Protein AF-X1CWD0-F1 (afdb_monomer)

Secondary structure (DSSP, 8-state):
-HHHHHHHHHHHHHHHHHHHTTSS---TTT---HHHHHHHHHHHHTT-GGGGSSSPPPHHHHTTT--

Solvent-accessible surface area (backbone atoms only — not comparable to full-atom values): 3839 Å² total; per-residue (Å²): 114,70,66,64,55,52,52,53,50,53,51,53,50,51,54,28,49,37,17,35,57,16,75,46,80,74,58,63,90,84,50,82,53,65,63,42,52,54,17,37,51,52,8,50,79,67,35,29,57,56,40,58,47,95,76,67,75,52,72,73,44,44,75,69,67,56,128

Organism: NCBI:txid412755

InterPro domains:
  IPR016071 Staphylococcal nuclease (SNase-like), OB-fold [PF00565] (11-53)
  IPR035437 SNase-like, OB-fold superfamily [G3DSA:2.40.50.90] (5-63)
  IPR035437 SNase-like, OB-fold superfamily [SSF50199] (12-60)

Foldseek 3Di:
DVVVVVVVVVVVVVLLVCLLQVNADDDCVVDVDVSSVVSVVNCLVVCHHLNVDPDRDHPVRVVVVND

Sequence (67 aa):
DMAGRLANFSLKFINTMMVRMGMAWWYRRYDKTEGLENAERYAKENKIGLWADKNPIAPWDWRKGKR

Nearest PDB structures (foldseek):
  7knx-assembly3_C  TM=8.181E-01  e=4.149E-01  Homo sapiens
  7knw-assembly3_C  TM=7.210E-01  e=3.417E-01  Homo sapiens
  7knw-assembly2_B  TM=7.460E-01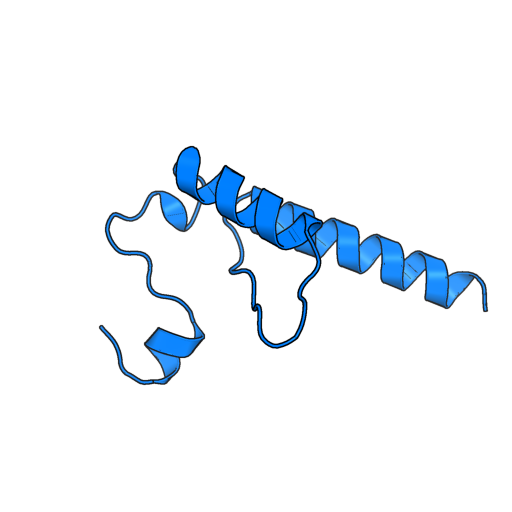  e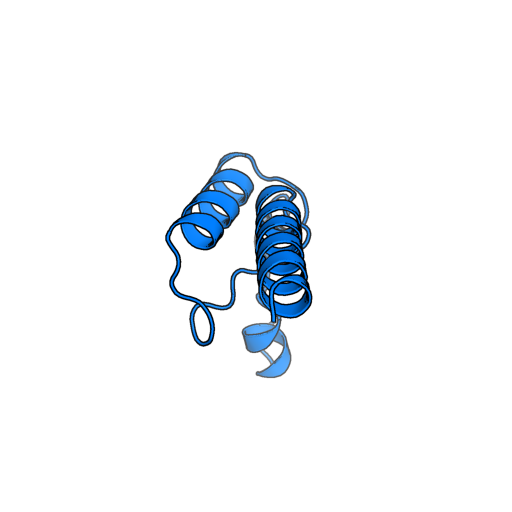=5.038E-01  Homo sapiens

Radius of gyration: 13.59 Å; Cα contacts (8 Å, |Δi|>4): 56; chains: 1; bounding box: 30×22×39 Å

pLDDT: mean 92.71, std 6.11, range [78.44, 98.56]

Mean predicted aligned error: 3.92 Å

Structure (mmCIF, N/CA/C/O backbone):
data_AF-X1CWD0-F1
#
_entry.id   AF-X1CWD0-F1
#
loop_
_atom_site.group_PDB
_atom_site.id
_atom_site.type_symbol
_atom_site.label_atom_id
_atom_site.label_alt_id
_atom_site.label_comp_id
_atom_site.label_asym_id
_atom_site.label_entity_id
_atom_site.label_seq_id
_atom_site.pdbx_PDB_ins_code
_atom_site.Cartn_x
_atom_site.Cartn_y
_atom_site.Cartn_z
_atom_site.occupancy
_atom_site.B_iso_or_equiv
_atom_site.auth_seq_id
_atom_site.auth_comp_id
_atom_site.auth_asym_id
_atom_site.auth_atom_id
_atom_site.pdbx_PDB_model_num
ATOM 1 N N . ASP A 1 1 ? 12.250 -7.028 -27.541 1.00 81.06 1 ASP A N 1
ATOM 2 C CA . ASP A 1 1 ? 12.832 -5.817 -28.169 1.00 81.06 1 ASP A CA 1
ATOM 3 C C . ASP A 1 1 ? 13.092 -4.740 -27.104 1.00 81.06 1 ASP A C 1
ATOM 5 O O . ASP A 1 1 ? 12.852 -4.980 -25.920 1.00 81.06 1 ASP A O 1
ATOM 9 N N . MET A 1 2 ? 13.644 -3.587 -27.497 1.00 78.69 2 MET A N 1
ATOM 10 C CA . MET A 1 2 ? 13.916 -2.448 -26.604 1.00 78.69 2 MET A CA 1
ATOM 11 C C . MET A 1 2 ? 12.621 -1.779 -26.101 1.00 78.69 2 MET A C 1
ATOM 13 O O . MET A 1 2 ? 12.559 -1.366 -24.943 1.00 78.69 2 MET A O 1
ATOM 17 N N . ALA A 1 3 ? 11.570 -1.747 -26.925 1.00 78.44 3 ALA A N 1
ATOM 18 C CA . ALA A 1 3 ? 10.286 -1.128 -26.595 1.00 78.44 3 ALA A CA 1
ATOM 19 C C . ALA A 1 3 ? 9.587 -1.824 -25.412 1.00 78.44 3 ALA A C 1
ATOM 21 O O . ALA A 1 3 ? 9.152 -1.161 -24.471 1.00 78.44 3 ALA A O 1
ATOM 22 N N . GLY A 1 4 ? 9.569 -3.160 -25.388 1.00 79.81 4 GLY A N 1
ATOM 23 C CA . GLY A 1 4 ? 8.990 -3.937 -24.290 1.00 79.81 4 GLY A CA 1
ATOM 24 C C . GLY A 1 4 ? 9.734 -3.772 -22.961 1.00 79.81 4 GLY A C 1
ATOM 25 O O . GLY A 1 4 ? 9.123 -3.812 -21.893 1.00 79.81 4 GLY A O 1
ATOM 26 N N . ARG A 1 5 ? 11.054 -3.535 -22.991 1.00 78.62 5 ARG A N 1
ATOM 27 C CA . ARG A 1 5 ? 11.830 -3.256 -21.768 1.00 78.62 5 ARG A CA 1
ATOM 28 C C . ARG A 1 5 ? 11.524 -1.865 -21.207 1.00 78.62 5 ARG A C 1
ATOM 30 O O . ARG A 1 5 ? 11.352 -1.738 -19.996 1.00 78.62 5 ARG A O 1
ATOM 37 N N . LEU A 1 6 ? 11.402 -0.854 -22.069 1.00 80.94 6 LEU A N 1
ATOM 38 C CA . LEU A 1 6 ? 11.060 0.516 -21.667 1.00 80.94 6 LEU A CA 1
ATOM 39 C C . LEU A 1 6 ? 9.638 0.615 -21.099 1.00 80.94 6 LEU A C 1
ATOM 41 O O . LEU A 1 6 ? 9.441 1.216 -20.043 1.00 80.94 6 LEU A O 1
ATOM 45 N N . ALA A 1 7 ? 8.665 -0.035 -21.742 1.00 82.62 7 ALA A N 1
ATOM 46 C CA . ALA A 1 7 ? 7.282 -0.067 -21.265 1.00 82.62 7 ALA A CA 1
ATOM 47 C C . ALA A 1 7 ? 7.167 -0.715 -19.875 1.00 82.62 7 ALA A C 1
ATOM 49 O O . ALA A 1 7 ? 6.523 -0.169 -18.980 1.00 82.62 7 ALA A O 1
ATOM 50 N N . ASN A 1 8 ? 7.859 -1.837 -19.653 1.00 82.12 8 ASN A N 1
ATOM 51 C CA . ASN A 1 8 ? 7.875 -2.505 -18.350 1.00 82.12 8 ASN A CA 1
ATOM 52 C C . ASN A 1 8 ? 8.519 -1.652 -17.249 1.00 82.12 8 ASN A C 1
ATOM 54 O O . ASN A 1 8 ? 8.050 -1.661 -16.110 1.00 82.12 8 ASN A O 1
ATOM 58 N N . PHE A 1 9 ? 9.581 -0.909 -17.569 1.00 84.06 9 PHE A N 1
ATOM 59 C CA . PHE A 1 9 ? 10.199 0.015 -16.619 1.00 84.06 9 PHE A CA 1
ATOM 60 C C . PHE A 1 9 ? 9.246 1.161 -16.247 1.00 84.06 9 PHE A C 1
ATOM 62 O O . PHE A 1 9 ? 9.045 1.429 -15.062 1.00 84.06 9 PHE A O 1
ATOM 69 N N . SER A 1 10 ? 8.598 1.773 -17.244 1.00 87.88 10 SER A N 1
ATOM 70 C CA . SER A 1 10 ? 7.595 2.824 -17.036 1.00 87.88 10 SER A CA 1
ATOM 71 C C . SER A 1 10 ? 6.433 2.340 -16.164 1.00 87.88 10 SER A C 1
ATOM 73 O O . SER A 1 10 ? 6.063 3.007 -15.198 1.00 87.88 10 SER A O 1
ATOM 75 N N . LEU A 1 11 ? 5.920 1.134 -16.419 1.00 86.75 11 LEU A N 1
ATOM 76 C CA . LEU A 1 11 ? 4.834 0.557 -15.631 1.00 86.75 11 LEU A CA 1
ATOM 77 C C . LEU A 1 11 ? 5.239 0.323 -14.168 1.00 86.75 11 LEU A C 1
ATOM 79 O O . LEU A 1 11 ? 4.490 0.670 -13.256 1.00 86.75 11 LEU A O 1
ATOM 83 N N . LYS A 1 12 ? 6.437 -0.225 -13.923 1.00 88.50 12 LYS A N 1
ATOM 84 C CA . LYS A 1 12 ? 6.959 -0.400 -12.557 1.00 88.50 12 LYS A CA 1
ATOM 85 C C . LYS A 1 12 ? 7.108 0.934 -11.830 1.00 88.50 12 LYS A C 1
ATOM 87 O O . LYS A 1 12 ? 6.771 1.021 -10.648 1.00 88.50 12 LYS A O 1
ATOM 92 N N . PHE A 1 13 ? 7.571 1.968 -12.531 1.00 92.38 13 PHE A N 1
ATOM 93 C CA . PHE A 1 13 ? 7.684 3.311 -11.972 1.00 92.38 13 PHE A CA 1
ATOM 94 C C . PHE A 1 13 ? 6.312 3.871 -11.576 1.00 92.38 13 PHE A C 1
ATOM 96 O O . PHE A 1 13 ? 6.136 4.285 -10.431 1.00 92.38 13 PHE A O 1
ATOM 103 N N . ILE A 1 14 ? 5.322 3.800 -12.471 1.00 95.06 14 ILE A N 1
ATOM 104 C CA . ILE A 1 14 ? 3.955 4.273 -12.204 1.00 95.06 14 ILE A CA 1
ATOM 105 C C . ILE A 1 14 ? 3.344 3.523 -11.016 1.00 95.06 14 ILE A C 1
ATOM 107 O O . ILE A 1 14 ? 2.828 4.155 -10.097 1.00 95.06 14 ILE A O 1
ATOM 111 N N . ASN A 1 15 ? 3.464 2.193 -10.977 1.00 94.19 15 ASN A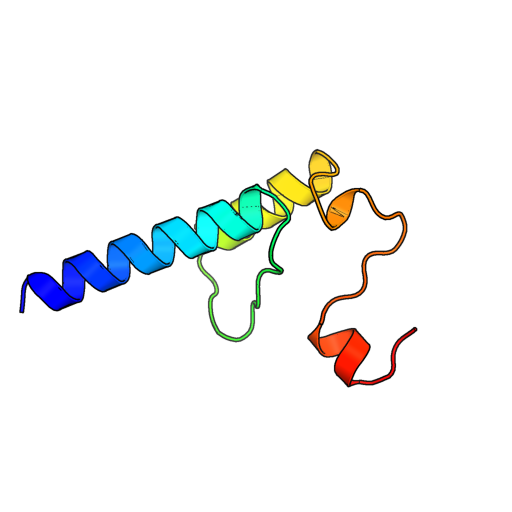 N 1
ATOM 112 C CA . ASN A 1 15 ? 2.966 1.387 -9.860 1.00 94.19 15 ASN A CA 1
ATOM 113 C C . ASN A 1 15 ? 3.600 1.809 -8.527 1.00 94.19 15 ASN A C 1
ATOM 115 O O . ASN A 1 15 ? 2.899 1.964 -7.529 1.00 94.19 15 ASN A O 1
ATOM 119 N N . THR A 1 16 ? 4.910 2.057 -8.523 1.00 96.56 16 THR A N 1
ATOM 120 C CA . THR A 1 16 ? 5.632 2.523 -7.330 1.00 96.56 16 THR A CA 1
ATOM 121 C C . THR A 1 16 ? 5.173 3.909 -6.895 1.00 96.56 16 THR A C 1
ATOM 123 O O . THR A 1 16 ? 4.944 4.133 -5.706 1.00 96.56 16 THR A O 1
ATOM 126 N N . MET A 1 17 ? 4.966 4.821 -7.845 1.00 97.69 17 MET A N 1
ATOM 127 C CA . MET A 1 17 ? 4.466 6.168 -7.577 1.00 97.69 17 MET A CA 1
ATOM 128 C C . MET A 1 17 ? 3.051 6.130 -6.982 1.00 97.69 17 MET A C 1
ATOM 130 O O . MET A 1 17 ? 2.804 6.768 -5.962 1.00 97.69 17 MET A O 1
ATOM 134 N N . MET A 1 18 ? 2.144 5.330 -7.556 1.00 97.94 18 MET A N 1
ATOM 135 C CA . MET A 1 18 ? 0.769 5.182 -7.060 1.00 97.94 18 MET A CA 1
ATOM 136 C C . MET A 1 18 ? 0.731 4.651 -5.625 1.00 97.94 18 MET A C 1
ATOM 138 O O . MET A 1 18 ? -0.027 5.159 -4.799 1.00 97.94 18 MET A O 1
ATOM 142 N N . VAL A 1 19 ? 1.568 3.660 -5.304 1.00 97.81 19 VAL A N 1
ATOM 143 C CA . VAL A 1 19 ? 1.680 3.137 -3.934 1.00 97.81 19 VAL A CA 1
ATOM 144 C C . VAL A 1 19 ? 2.254 4.201 -2.992 1.00 97.81 19 VAL A C 1
ATOM 146 O O . VAL A 1 19 ? 1.701 4.421 -1.916 1.00 97.81 19 VAL A O 1
ATOM 149 N N . ARG A 1 20 ? 3.303 4.925 -3.407 1.00 98.31 20 ARG A N 1
ATOM 150 C CA . ARG A 1 20 ? 3.930 5.988 -2.599 1.00 98.31 20 ARG A CA 1
ATOM 151 C C . ARG A 1 20 ? 2.977 7.150 -2.313 1.00 98.31 20 ARG A C 1
ATOM 153 O O . ARG A 1 20 ? 3.021 7.723 -1.230 1.00 98.31 20 ARG A O 1
ATOM 160 N N . MET A 1 21 ? 2.115 7.488 -3.270 1.00 98.38 21 MET A N 1
ATOM 161 C CA . MET A 1 21 ? 1.072 8.510 -3.127 1.00 98.38 21 MET A CA 1
ATOM 162 C C . MET A 1 21 ? -0.169 7.998 -2.379 1.00 98.38 21 MET A C 1
ATOM 164 O O . MET A 1 21 ? -1.170 8.706 -2.304 1.00 98.38 21 MET A O 1
ATOM 168 N N . GLY A 1 22 ? -0.137 6.772 -1.845 1.00 97.81 22 GLY A N 1
ATOM 169 C CA . GLY A 1 22 ? -1.251 6.197 -1.099 1.00 97.81 22 GLY A CA 1
ATOM 170 C C . GLY A 1 22 ? -2.503 5.964 -1.945 1.00 97.81 22 GLY A C 1
ATOM 171 O O . GLY A 1 22 ? -3.595 5.939 -1.395 1.00 97.81 22 GLY A O 1
ATOM 172 N N . MET A 1 23 ? -2.374 5.819 -3.267 1.00 97.75 23 MET A N 1
ATOM 173 C CA . MET A 1 23 ? -3.494 5.576 -4.191 1.00 97.75 23 MET A CA 1
ATOM 174 C C . MET A 1 23 ? -3.731 4.083 -4.446 1.00 97.75 23 MET A C 1
ATOM 176 O O . MET A 1 23 ? -4.776 3.695 -4.964 1.00 97.75 23 MET A O 1
ATOM 180 N N . ALA A 1 24 ? -2.761 3.236 -4.098 1.00 96.94 24 ALA A N 1
ATOM 181 C CA . ALA A 1 24 ? -2.806 1.802 -4.337 1.00 96.94 24 ALA A CA 1
ATOM 182 C C . ALA A 1 24 ? -2.188 1.011 -3.177 1.00 96.94 24 ALA A C 1
ATOM 184 O O . ALA A 1 24 ? -1.333 1.507 -2.445 1.00 96.94 24 ALA A O 1
ATOM 185 N N . TRP A 1 25 ? -2.604 -0.251 -3.057 1.00 96.81 25 TRP A N 1
ATOM 186 C CA . TRP A 1 25 ? -2.038 -1.223 -2.121 1.00 96.81 25 TRP A CA 1
ATOM 187 C C . TRP A 1 25 ? -0.910 -2.014 -2.776 1.00 96.81 25 TRP A C 1
ATOM 189 O O . TRP A 1 25 ? -1.054 -2.473 -3.915 1.00 96.81 25 TRP A O 1
ATOM 199 N N . TRP A 1 26 ? 0.173 -2.268 -2.044 1.00 96.44 26 TRP A N 1
ATOM 200 C CA . TRP A 1 26 ? 1.214 -3.173 -2.516 1.00 96.44 26 TRP A CA 1
ATOM 201 C C . TRP A 1 26 ? 0.761 -4.629 -2.377 1.00 96.44 26 TRP A C 1
ATOM 203 O O . TRP A 1 26 ? 0.638 -5.190 -1.281 1.00 96.44 26 TRP A O 1
ATOM 213 N N . TYR A 1 27 ? 0.530 -5.285 -3.518 1.00 93.38 27 TYR A N 1
ATOM 214 C CA . TYR A 1 27 ? 0.117 -6.682 -3.527 1.00 93.38 27 TYR A CA 1
ATOM 215 C C . TYR A 1 27 ? 1.311 -7.649 -3.550 1.00 93.38 27 TYR A C 1
ATOM 217 O O . TYR A 1 27 ? 1.681 -8.206 -4.585 1.00 93.38 27 TYR A O 1
ATOM 225 N N . ARG A 1 28 ? 1.843 -7.918 -2.354 1.00 90.94 28 ARG A N 1
ATOM 226 C CA . ARG A 1 28 ? 2.998 -8.797 -2.060 1.00 90.94 28 ARG A CA 1
ATOM 227 C C . ARG A 1 28 ? 2.994 -10.184 -2.719 1.00 90.94 28 ARG A C 1
ATOM 229 O O . ARG A 1 28 ? 4.036 -10.829 -2.814 1.00 90.94 28 ARG A O 1
ATOM 236 N N . ARG A 1 29 ? 1.826 -10.683 -3.144 1.00 88.94 29 ARG A N 1
ATOM 237 C CA . ARG A 1 29 ? 1.708 -11.984 -3.821 1.00 88.94 29 ARG A CA 1
ATOM 238 C C . ARG A 1 29 ? 2.360 -11.975 -5.207 1.00 88.94 29 ARG A C 1
ATOM 240 O O . ARG A 1 29 ? 2.915 -12.997 -5.594 1.00 88.94 29 ARG A O 1
ATOM 247 N N . TYR A 1 30 ? 2.266 -10.862 -5.933 1.00 86.25 30 TYR A N 1
ATOM 248 C CA . TYR A 1 30 ? 2.707 -10.765 -7.329 1.00 86.25 30 TYR A CA 1
ATOM 249 C C . TYR A 1 30 ? 3.993 -9.962 -7.508 1.00 86.25 30 TYR A C 1
ATOM 251 O O . TYR A 1 30 ? 4.691 -10.162 -8.495 1.00 86.25 30 TYR A O 1
ATOM 259 N N . ASP A 1 31 ? 4.328 -9.093 -6.555 1.00 85.25 31 ASP A N 1
ATOM 260 C CA . ASP A 1 31 ? 5.549 -8.299 -6.601 1.00 85.25 31 ASP A CA 1
ATOM 261 C C . ASP A 1 31 ? 6.161 -8.216 -5.199 1.00 85.25 31 ASP A C 1
ATOM 263 O O . ASP A 1 31 ? 5.469 -7.892 -4.232 1.00 85.25 31 ASP A O 1
ATOM 267 N N . LYS A 1 32 ? 7.449 -8.548 -5.095 1.00 89.19 32 LYS A N 1
ATOM 268 C CA . LYS A 1 32 ? 8.228 -8.551 -3.847 1.00 89.19 32 LYS A CA 1
ATOM 269 C C . LYS A 1 32 ? 9.405 -7.572 -3.894 1.00 89.19 32 LYS A C 1
ATOM 271 O O . LYS A 1 32 ? 10.373 -7.744 -3.164 1.00 89.19 32 LYS A O 1
ATOM 276 N N . THR A 1 33 ? 9.377 -6.609 -4.809 1.00 90.75 33 THR A N 1
ATOM 277 C CA . THR A 1 33 ? 10.456 -5.634 -4.949 1.00 90.75 33 THR A CA 1
ATOM 278 C C . THR A 1 33 ? 10.468 -4.663 -3.773 1.00 90.75 33 THR A C 1
ATOM 280 O O . THR A 1 33 ? 9.424 -4.170 -3.341 1.00 90.75 33 THR A O 1
ATOM 283 N N . GLU A 1 34 ? 11.670 -4.326 -3.307 1.00 93.06 34 GLU A N 1
ATOM 284 C CA . GLU A 1 34 ? 11.871 -3.346 -2.231 1.00 93.06 34 GLU A CA 1
ATOM 285 C C . GLU A 1 34 ? 11.285 -1.968 -2.578 1.00 93.06 34 GLU A C 1
ATOM 287 O O . GLU A 1 34 ? 10.901 -1.209 -1.694 1.00 93.06 34 GLU A O 1
ATOM 292 N N . GLY A 1 35 ? 11.173 -1.630 -3.868 1.00 94.62 35 GLY A N 1
ATOM 293 C CA . GL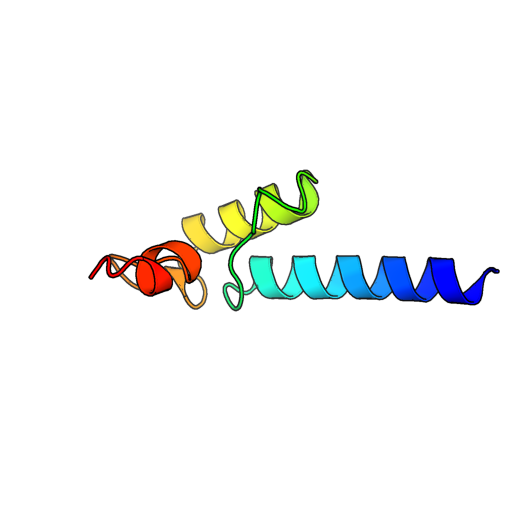Y A 1 35 ? 10.597 -0.362 -4.318 1.00 94.62 35 GLY A CA 1
ATOM 294 C C . GLY A 1 35 ? 9.145 -0.174 -3.873 1.00 94.62 35 GLY A C 1
ATOM 295 O O . GLY A 1 35 ? 8.813 0.857 -3.287 1.00 94.62 35 GLY A O 1
ATOM 296 N N . LEU A 1 36 ? 8.289 -1.176 -4.102 1.00 95.88 36 LEU A N 1
ATOM 297 C CA . LEU A 1 36 ? 6.886 -1.128 -3.676 1.00 95.88 36 LEU A CA 1
ATOM 298 C C . LEU A 1 36 ? 6.743 -1.221 -2.156 1.00 95.88 36 LEU A C 1
ATOM 300 O O . LEU A 1 36 ? 5.885 -0.549 -1.585 1.00 95.88 36 LEU A O 1
ATOM 304 N N . GLU A 1 37 ? 7.605 -2.000 -1.502 1.00 96.38 37 GLU A N 1
ATOM 305 C CA . GLU A 1 37 ? 7.655 -2.085 -0.043 1.00 96.38 37 GLU A CA 1
ATOM 306 C C . GLU A 1 37 ? 7.944 -0.727 0.595 1.00 96.38 37 GLU A C 1
ATOM 308 O O . GLU A 1 37 ? 7.190 -0.247 1.444 1.00 96.38 37 GLU A O 1
ATOM 313 N N . ASN A 1 38 ? 9.021 -0.083 0.149 1.00 97.62 38 ASN A N 1
ATOM 314 C CA . ASN A 1 38 ? 9.453 1.211 0.654 1.00 97.62 38 ASN A CA 1
ATOM 315 C C . ASN A 1 38 ? 8.419 2.300 0.332 1.00 97.62 38 ASN A C 1
ATOM 317 O O . ASN A 1 38 ? 8.185 3.184 1.155 1.00 97.62 38 ASN A O 1
ATOM 321 N N . ALA A 1 39 ? 7.775 2.229 -0.837 1.00 98.19 39 ALA A N 1
ATOM 322 C CA . ALA A 1 39 ? 6.695 3.131 -1.221 1.00 98.19 39 ALA A CA 1
ATOM 323 C C . ALA A 1 39 ? 5.473 2.997 -0.300 1.00 98.19 39 ALA A C 1
ATOM 325 O O . ALA A 1 39 ? 4.963 4.011 0.176 1.00 98.19 39 ALA A O 1
ATOM 326 N N . GLU A 1 40 ? 5.026 1.771 -0.011 1.00 98.00 40 GLU A N 1
ATOM 327 C CA . GLU A 1 40 ? 3.868 1.548 0.863 1.00 98.00 40 GLU A CA 1
ATOM 328 C C . GLU A 1 40 ? 4.185 1.964 2.301 1.00 98.00 40 GLU A C 1
ATOM 330 O O . GLU A 1 40 ? 3.375 2.631 2.946 1.00 98.00 40 GLU A O 1
ATOM 335 N N . ARG A 1 41 ? 5.382 1.616 2.791 1.00 98.12 41 ARG A N 1
ATOM 336 C CA . ARG A 1 41 ? 5.854 2.017 4.120 1.00 98.12 41 ARG A CA 1
ATOM 337 C C . ARG A 1 41 ? 5.880 3.538 4.266 1.00 98.12 41 ARG A C 1
ATOM 339 O O . ARG A 1 41 ? 5.310 4.054 5.222 1.00 98.12 41 ARG A O 1
ATOM 346 N N . TYR A 1 42 ? 6.436 4.248 3.283 1.00 98.50 42 TYR A N 1
ATOM 347 C CA . TYR A 1 42 ? 6.444 5.711 3.266 1.00 98.50 42 TYR A CA 1
ATOM 348 C C . TYR A 1 42 ? 5.025 6.294 3.332 1.00 98.50 42 TYR A C 1
ATOM 350 O O . TYR A 1 42 ? 4.761 7.191 4.133 1.00 98.50 42 TYR A O 1
ATOM 358 N N . ALA A 1 43 ? 4.101 5.773 2.522 1.00 98.56 43 ALA A N 1
ATOM 359 C CA . ALA A 1 43 ? 2.725 6.256 2.492 1.00 98.56 43 ALA A CA 1
ATOM 360 C C . AL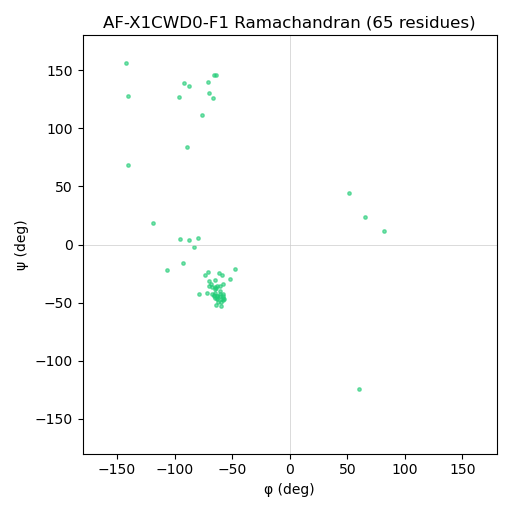A A 1 43 ? 1.989 6.009 3.825 1.00 98.56 43 ALA A C 1
ATOM 362 O O . ALA A 1 43 ? 1.257 6.885 4.283 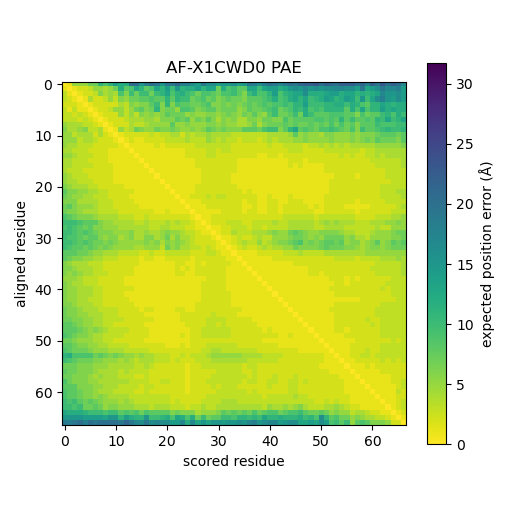1.00 98.56 43 ALA A O 1
ATOM 363 N N . LYS A 1 44 ? 2.236 4.863 4.478 1.00 97.75 44 LYS A N 1
ATOM 364 C CA . LYS A 1 44 ? 1.708 4.522 5.812 1.00 97.75 44 LYS A CA 1
ATOM 365 C C . LYS A 1 44 ? 2.227 5.449 6.906 1.00 97.75 44 LYS A C 1
ATOM 367 O O . LYS A 1 44 ? 1.434 6.012 7.653 1.00 97.75 44 LYS A O 1
ATOM 372 N N . GLU A 1 45 ? 3.545 5.616 6.991 1.00 98.25 45 GLU A N 1
ATOM 373 C CA . GLU A 1 45 ? 4.200 6.440 8.019 1.00 98.25 45 GLU A CA 1
ATOM 374 C C . GLU A 1 45 ? 3.754 7.905 7.943 1.00 98.25 45 GLU A C 1
ATOM 376 O O . GLU A 1 45 ? 3.562 8.553 8.970 1.00 98.25 45 GLU A O 1
ATOM 381 N N . ASN A 1 46 ? 3.519 8.403 6.727 1.00 98.38 46 ASN A N 1
ATOM 382 C CA . ASN A 1 46 ? 3.103 9.781 6.473 1.00 98.38 46 ASN A CA 1
ATOM 383 C C . ASN A 1 46 ? 1.579 9.947 6.334 1.00 98.38 46 ASN A C 1
ATOM 385 O O . ASN A 1 46 ? 1.121 11.046 6.028 1.00 98.38 46 ASN A O 1
ATOM 389 N N . LYS A 1 47 ? 0.790 8.883 6.547 1.00 97.94 47 LYS A N 1
ATOM 390 C CA . LYS A 1 47 ? -0.683 8.891 6.456 1.00 97.94 47 LYS A CA 1
ATOM 391 C C . LYS A 1 47 ? -1.214 9.480 5.140 1.00 97.94 47 LYS A C 1
ATOM 393 O O . LYS A 1 47 ? -2.133 10.295 5.128 1.00 97.94 47 LYS A O 1
ATOM 398 N N . ILE A 1 48 ? -0.614 9.088 4.018 1.00 98.44 48 ILE A N 1
ATOM 399 C CA . ILE A 1 48 ? -0.935 9.621 2.688 1.00 98.44 48 ILE A CA 1
ATOM 400 C C . ILE A 1 48 ? -2.081 8.821 2.056 1.00 98.44 48 ILE A C 1
ATOM 402 O O . I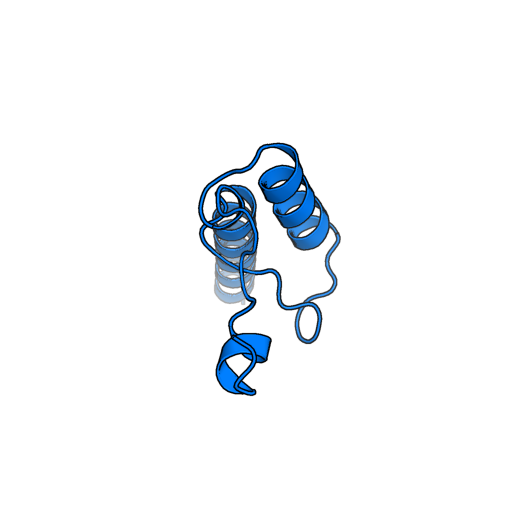LE A 1 48 ? -2.063 7.590 2.060 1.00 98.44 48 ILE A O 1
ATOM 406 N N . GLY A 1 49 ? -3.048 9.511 1.444 1.00 97.62 49 GLY A N 1
ATOM 407 C CA . GLY A 1 49 ? -4.104 8.888 0.639 1.00 97.62 49 GLY A CA 1
ATOM 408 C C . GLY A 1 49 ? -4.947 7.899 1.446 1.00 97.62 49 GLY A C 1
ATOM 409 O O . GLY A 1 49 ? -5.470 8.249 2.501 1.00 97.62 49 GLY A O 1
ATOM 410 N N . LEU A 1 50 ? -5.041 6.653 0.969 1.00 97.19 50 LEU A N 1
ATOM 411 C CA . LEU A 1 50 ? -5.744 5.553 1.643 1.00 97.19 50 LEU A CA 1
ATOM 412 C C . LEU A 1 50 ? -5.300 5.377 3.108 1.00 97.19 50 LEU A C 1
ATOM 414 O O . LEU A 1 50 ? -6.099 4.961 3.938 1.00 97.19 50 LEU A O 1
ATOM 418 N N . TRP A 1 51 ? -4.050 5.714 3.442 1.00 97.88 51 TRP A N 1
ATOM 419 C CA . TRP A 1 51 ? -3.484 5.550 4.786 1.00 97.88 51 TRP A CA 1
ATOM 420 C C . TRP A 1 51 ? -3.817 6.687 5.760 1.00 97.88 51 TRP A C 1
ATOM 422 O O . TRP A 1 51 ? -3.405 6.629 6.916 1.00 97.88 51 TRP A O 1
ATOM 432 N N . ALA A 1 52 ? -4.538 7.721 5.315 1.00 97.62 52 ALA A N 1
ATOM 433 C CA . ALA A 1 52 ? -5.112 8.727 6.210 1.00 97.62 52 ALA A CA 1
ATOM 434 C C . ALA A 1 52 ? -6.285 8.166 7.034 1.00 97.62 52 ALA A C 1
ATOM 436 O O . ALA A 1 52 ? -6.593 8.688 8.107 1.00 97.62 52 ALA A O 1
ATOM 437 N N . ASP A 1 53 ? -6.926 7.102 6.542 1.00 96.19 53 ASP A N 1
ATOM 438 C CA . ASP A 1 53 ? -7.947 6.364 7.277 1.00 96.19 53 ASP A CA 1
ATOM 439 C C . ASP A 1 53 ? -7.339 5.698 8.528 1.00 96.19 53 ASP A C 1
ATOM 441 O O . ASP A 1 53 ? -6.188 5.257 8.533 1.00 96.19 53 ASP A O 1
ATOM 445 N N . LYS A 1 54 ? -8.121 5.608 9.607 1.00 94.38 54 LYS A N 1
ATOM 446 C CA . LYS A 1 54 ? -7.720 4.951 10.857 1.00 94.38 54 LYS A CA 1
ATOM 447 C C . LYS A 1 54 ? -7.627 3.428 10.710 1.00 94.38 54 LYS A C 1
ATOM 449 O O . LYS A 1 54 ? -6.835 2.806 11.416 1.00 94.38 54 LYS A O 1
ATOM 454 N N . ASN A 1 55 ? -8.443 2.831 9.846 1.00 94.44 55 ASN A N 1
ATOM 455 C CA . ASN A 1 55 ? -8.476 1.392 9.605 1.00 94.44 55 ASN A CA 1
ATOM 456 C C . ASN A 1 55 ? -8.659 1.091 8.106 1.00 94.44 55 ASN A C 1
ATOM 458 O O . ASN A 1 55 ? -9.709 0.589 7.697 1.00 94.44 55 ASN A O 1
ATOM 462 N N . PRO A 1 56 ? -7.653 1.388 7.266 1.00 95.62 56 PRO A N 1
ATOM 463 C CA . PRO A 1 56 ? -7.746 1.134 5.840 1.00 95.62 56 PRO A CA 1
ATOM 464 C C . PRO A 1 56 ? -7.801 -0.375 5.576 1.00 95.62 56 PRO A C 1
ATOM 466 O O . PRO A 1 56 ? -6.930 -1.135 6.004 1.00 95.62 56 PRO A O 1
ATOM 469 N N . ILE A 1 57 ? -8.822 -0.816 4.841 1.00 95.56 57 ILE A N 1
ATOM 470 C CA . ILE A 1 57 ? -9.033 -2.231 4.518 1.00 95.56 57 ILE A CA 1
ATOM 471 C C . ILE A 1 57 ? -8.447 -2.532 3.144 1.00 95.56 57 ILE A C 1
ATOM 473 O O . ILE A 1 57 ? -8.785 -1.897 2.143 1.00 95.56 57 ILE A O 1
ATOM 477 N N . ALA A 1 58 ? -7.588 -3.547 3.077 1.00 94.88 58 ALA A N 1
ATOM 478 C CA . ALA A 1 58 ? -7.011 -3.960 1.812 1.00 94.88 58 ALA A CA 1
ATOM 479 C C . ALA A 1 58 ? -8.079 -4.527 0.859 1.00 94.88 58 ALA A C 1
ATOM 481 O O . ALA A 1 58 ? -8.967 -5.261 1.300 1.00 94.88 58 ALA A O 1
ATOM 482 N N . PRO A 1 59 ? -7.970 -4.322 -0.467 1.00 93.69 59 PRO A N 1
ATOM 483 C CA . PRO A 1 59 ? -8.974 -4.792 -1.419 1.00 93.69 59 PRO A CA 1
ATOM 484 C C . PRO A 1 59 ? -9.206 -6.307 -1.366 1.00 93.69 59 PRO A C 1
ATOM 486 O O . PRO A 1 59 ? -10.320 -6.778 -1.575 1.00 93.69 59 PRO A O 1
ATOM 489 N N . TRP A 1 60 ? -8.161 -7.096 -1.092 1.00 94.19 60 TRP A N 1
ATOM 490 C CA . TRP A 1 60 ? -8.288 -8.550 -0.951 1.00 94.19 60 TRP A CA 1
ATOM 491 C C . TRP A 1 60 ? -8.972 -8.971 0.350 1.00 94.19 60 TRP A C 1
ATOM 493 O O . TRP A 1 60 ? -9.559 -10.047 0.387 1.00 94.19 60 TRP A O 1
ATOM 503 N N . ASP A 1 61 ? -8.891 -8.158 1.399 1.00 94.69 61 ASP A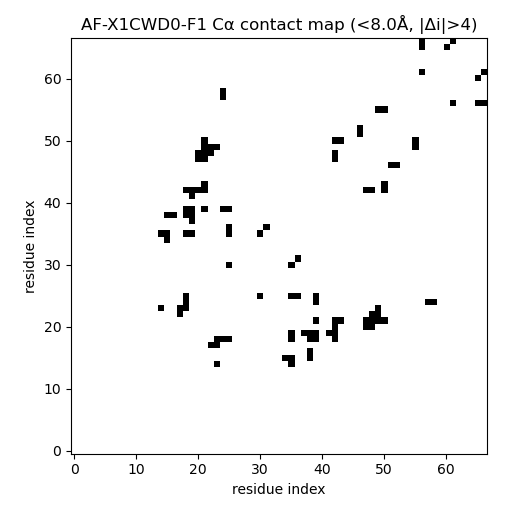 N 1
ATOM 504 C CA . ASP A 1 61 ? -9.572 -8.385 2.670 1.00 94.69 61 ASP A CA 1
ATOM 505 C C . ASP A 1 61 ? -11.047 -7.980 2.559 1.00 94.69 61 ASP A C 1
ATOM 507 O O . ASP A 1 61 ? -11.921 -8.762 2.933 1.00 94.69 61 ASP A O 1
ATOM 511 N N . TRP A 1 62 ? -11.329 -6.846 1.910 1.00 93.62 62 TRP A N 1
ATOM 512 C CA . TRP A 1 62 ? -12.687 -6.417 1.564 1.00 93.62 62 TRP A CA 1
ATOM 513 C C . TRP A 1 62 ? -13.415 -7.456 0.699 1.00 93.62 62 TRP A C 1
ATOM 515 O O . TRP A 1 62 ? -14.530 -7.863 1.018 1.00 93.62 62 TRP A O 1
ATOM 525 N N . ARG A 1 63 ? -12.752 -7.987 -0.342 1.00 93.25 63 ARG A N 1
ATOM 526 C CA . ARG A 1 63 ? -13.304 -9.072 -1.182 1.00 93.25 63 ARG A CA 1
ATOM 527 C C . ARG A 1 63 ? -13.590 -10.361 -0.406 1.00 93.25 63 ARG A C 1
ATOM 529 O O . ARG A 1 63 ? -14.418 -11.150 -0.842 1.00 93.25 63 ARG A O 1
ATOM 536 N N . LYS A 1 64 ? -12.911 -10.586 0.722 1.00 94.31 64 LYS A N 1
ATOM 537 C CA . LYS A 1 64 ? -13.152 -11.725 1.625 1.00 94.31 64 LYS A CA 1
ATOM 538 C C . LYS A 1 64 ? -14.236 -11.437 2.670 1.00 94.31 64 LYS A C 1
ATOM 540 O O . LYS A 1 64 ? -14.462 -12.273 3.538 1.00 94.31 64 LYS A O 1
ATOM 545 N N . GLY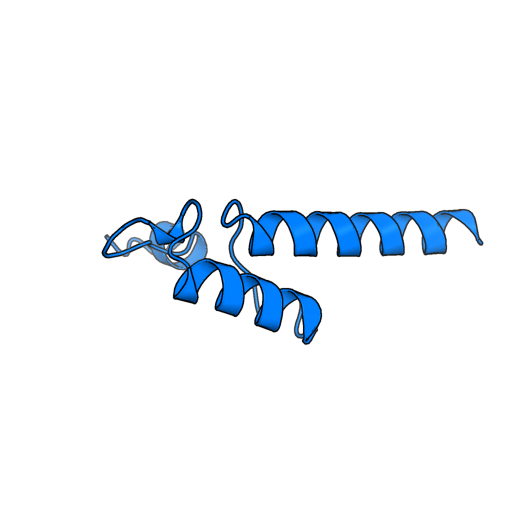 A 1 65 ? -14.887 -10.276 2.606 1.00 91.38 65 GLY A N 1
ATOM 546 C CA . GLY A 1 65 ? -15.963 -9.893 3.515 1.00 91.38 65 GLY A CA 1
ATOM 547 C C . GLY A 1 65 ? -15.494 -9.332 4.857 1.00 91.38 65 GLY A C 1
ATOM 548 O O . GLY A 1 65 ? -16.324 -9.175 5.748 1.00 91.38 65 GLY A O 1
ATOM 549 N N . LYS A 1 66 ? -14.203 -9.007 5.021 1.00 87.81 66 LYS A N 1
ATOM 550 C CA . LYS A 1 66 ? -13.744 -8.272 6.208 1.00 87.81 66 LYS A CA 1
ATOM 551 C C . LYS A 1 66 ? -14.270 -6.835 6.135 1.00 87.81 66 LYS A C 1
ATOM 553 O O . LYS A 1 66 ? -14.142 -6.195 5.090 1.00 87.81 66 LYS A O 1
ATOM 558 N N . ARG A 1 67 ? -14.880 -6.365 7.221 1.00 79.62 67 ARG A N 1
ATOM 559 C CA . ARG A 1 67 ? -15.436 -5.017 7.389 1.00 79.62 67 ARG A CA 1
ATOM 560 C C . ARG A 1 67 ? -14.936 -4.436 8.699 1.00 79.62 67 ARG A C 1
ATOM 562 O O . ARG A 1 67 ? -14.760 -5.243 9.638 1.00 79.62 67 ARG A O 1
#